Protein AF-A0A424XZA8-F1 (afdb_monomer)

Secondary structure (DSSP, 8-state):
-HHHHHHH-HHHHTT--HHHHHHHHTTT-HHHHHHHHTTGGG-TTS-HHHHHHHHTT-S-HHHHHHHHT-TTS-HHHHHHHTT-SSHHHHHHHHHHHHHHHHHHHHHHHHTT-----

Solvent-accessible surface area (backbone atoms only — not comparable to full-atom values): 6564 Å² total; per-residue (Å²): 108,72,68,55,54,33,62,71,31,79,78,49,27,40,70,44,46,40,74,57,52,58,53,53,58,72,64,70,46,60,72,55,44,33,45,45,41,73,38,38,88,55,26,75,48,42,62,45,64,67,52,47,76,60,39,69,74,44,90,47,66,64,29,32,35,41,49,18,67,38,79,85,50,61,64,71,57,26,60,55,34,38,66,38,93,51,62,72,35,8,55,39,4,44,51,35,49,51,51,54,53,53,54,51,56,55,58,63,64,67,75,72,77,82,83,90,136

Nearest PDB structures (foldseek):
  7q1f-assembly2_U  TM=6.515E-01  e=8.314E-01  synthetic construct
  6gx7-assembly2_F  TM=6.620E-01  e=1.538E+00  synthetic construct
  4jw3-assembly2_D  TM=6.830E-01  e=3.151E+00  synthetic construct
  4xl5-assembly1_C  TM=6.606E-01  e=4.997E+00  synthetic construct
  5cwm-assembly1_A  TM=2.378E-01  e=1.461E+00  synthetic construct

Structure (mmCIF, N/CA/C/O backbone):
data_AF-A0A424XZA8-F1
#
_entry.id   AF-A0A424XZA8-F1
#
loop_
_atom_site.group_PDB
_atom_site.id
_atom_site.type_symbol
_atom_site.label_atom_id
_atom_site.label_alt_id
_atom_site.label_comp_id
_atom_site.label_asym_id
_atom_site.label_entity_id
_atom_site.label_seq_id
_atom_site.pdbx_PDB_ins_code
_atom_site.Cartn_x
_atom_site.Cartn_y
_atom_site.Cartn_z
_atom_site.occupancy
_atom_site.B_iso_or_equiv
_atom_site.auth_seq_id
_atom_site.auth_comp_id
_atom_site.auth_asym_id
_atom_site.auth_atom_id
_atom_site.pdbx_PDB_model_num
ATOM 1 N N . GLU A 1 1 ? -4.195 4.716 -20.829 1.00 66.56 1 GLU A N 1
ATOM 2 C CA . GLU A 1 1 ? -4.059 3.325 -21.319 1.00 66.56 1 GLU A CA 1
ATOM 3 C C . GLU A 1 1 ? -2.621 2.795 -21.270 1.00 66.56 1 GLU A C 1
ATOM 5 O O . GLU A 1 1 ? -2.377 1.861 -20.522 1.00 66.56 1 GLU A O 1
ATOM 10 N N . VAL A 1 2 ? -1.639 3.413 -21.948 1.00 72.69 2 VAL A N 1
ATOM 11 C CA . VAL A 1 2 ? -0.234 2.931 -21.939 1.00 72.69 2 VAL A CA 1
ATOM 12 C C . VAL A 1 2 ? 0.365 2.834 -20.527 1.00 72.69 2 VAL A C 1
ATOM 14 O O . VAL A 1 2 ? 0.873 1.783 -20.159 1.00 72.69 2 VAL A O 1
ATOM 17 N N . LEU A 1 3 ? 0.264 3.888 -19.706 1.00 68.81 3 LEU A N 1
ATOM 18 C CA . LEU A 1 3 ? 0.807 3.881 -18.336 1.00 68.81 3 LEU A CA 1
ATOM 19 C C . LEU A 1 3 ? 0.088 2.888 -17.407 1.00 68.81 3 LEU A C 1
ATOM 21 O O . LEU A 1 3 ? 0.744 2.248 -16.592 1.00 68.81 3 LEU A O 1
ATOM 25 N N . ARG A 1 4 ? -1.226 2.697 -17.587 1.00 75.19 4 ARG A N 1
ATOM 26 C CA . ARG A 1 4 ? -2.013 1.677 -16.877 1.00 75.19 4 ARG A CA 1
ATOM 27 C C . ARG A 1 4 ? -1.485 0.272 -17.192 1.00 75.19 4 ARG A C 1
ATOM 29 O O . ARG A 1 4 ? -1.170 -0.495 -16.294 1.00 75.19 4 ARG A O 1
ATOM 36 N N . ASN A 1 5 ? -1.259 -0.023 -18.471 1.00 81.88 5 ASN A N 1
ATOM 37 C CA . ASN A 1 5 ? -0.692 -1.306 -18.893 1.00 81.88 5 ASN A CA 1
ATOM 38 C C . ASN A 1 5 ? 0.739 -1.521 -18.375 1.00 81.88 5 ASN A C 1
ATOM 40 O O . ASN A 1 5 ? 1.126 -2.655 -18.094 1.00 81.88 5 ASN A O 1
ATOM 44 N N . LEU A 1 6 ? 1.523 -0.448 -18.222 1.00 83.12 6 LEU A N 1
ATOM 45 C CA . LEU A 1 6 ? 2.864 -0.523 -17.641 1.00 83.12 6 LEU A CA 1
ATOM 46 C C . LEU A 1 6 ? 2.802 -0.875 -16.151 1.00 83.12 6 LEU A C 1
ATOM 48 O O . LEU A 1 6 ? 3.509 -1.792 -15.735 1.00 83.12 6 LEU A O 1
ATOM 52 N N . VAL A 1 7 ? 1.927 -0.227 -15.369 1.00 85.69 7 VAL A N 1
ATOM 53 C CA . VAL A 1 7 ? 1.754 -0.567 -13.947 1.00 85.69 7 VAL A CA 1
ATOM 54 C C . VAL A 1 7 ? 1.069 -1.901 -13.727 1.00 85.69 7 VAL A C 1
ATOM 56 O O . VAL A 1 7 ? 1.118 -2.380 -12.612 1.00 85.69 7 VAL A O 1
ATOM 59 N N . SER A 1 8 ? 0.473 -2.549 -14.728 1.00 85.75 8 SER A N 1
ATOM 60 C CA . SER A 1 8 ? -0.043 -3.925 -14.616 1.00 85.75 8 SER A CA 1
ATOM 61 C C . SER A 1 8 ? 0.970 -4.987 -15.072 1.00 85.75 8 SER A C 1
ATOM 63 O O . SER A 1 8 ? 0.842 -6.164 -14.746 1.00 85.75 8 SER A O 1
ATOM 65 N N . ASN A 1 9 ? 2.011 -4.596 -15.812 1.00 90.69 9 ASN A N 1
ATOM 66 C CA . ASN A 1 9 ? 2.974 -5.529 -16.389 1.00 90.69 9 ASN A CA 1
ATOM 67 C C . ASN A 1 9 ? 4.203 -5.714 -15.486 1.00 90.69 9 ASN A C 1
ATOM 69 O O . ASN A 1 9 ? 5.056 -4.836 -15.392 1.00 90.69 9 ASN A O 1
ATOM 73 N N . ARG A 1 10 ? 4.358 -6.910 -14.905 1.00 85.38 10 ARG A N 1
ATOM 74 C CA . ARG A 1 10 ? 5.453 -7.260 -13.977 1.00 85.38 10 ARG A CA 1
ATOM 75 C C . ARG A 1 10 ? 6.863 -6.907 -14.472 1.00 85.38 10 ARG A C 1
ATOM 77 O O . ARG A 1 10 ? 7.697 -6.502 -13.669 1.00 85.38 10 ARG A O 1
ATOM 84 N N . LYS A 1 11 ? 7.154 -7.070 -15.770 1.00 88.06 11 LYS A N 1
ATOM 85 C CA . LYS A 1 11 ? 8.470 -6.718 -16.336 1.00 88.06 11 LYS A CA 1
ATOM 86 C C . LYS A 1 11 ? 8.617 -5.210 -16.496 1.00 88.06 11 LYS A C 1
ATOM 88 O O . LYS A 1 11 ? 9.678 -4.670 -16.209 1.00 88.06 11 LYS A O 1
ATOM 93 N N . ALA A 1 12 ? 7.559 -4.545 -16.949 1.00 87.38 12 ALA A N 1
ATOM 94 C CA . ALA A 1 12 ? 7.581 -3.112 -17.193 1.00 87.38 12 ALA A CA 1
ATOM 95 C C . ALA A 1 12 ? 7.618 -2.289 -15.899 1.00 87.38 12 ALA A C 1
ATOM 97 O O . ALA A 1 12 ? 8.336 -1.297 -15.866 1.00 87.38 12 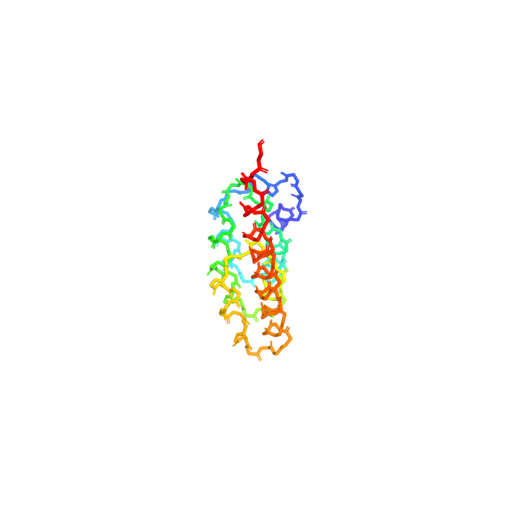ALA A O 1
ATOM 98 N N . ARG A 1 13 ? 6.921 -2.720 -14.833 1.00 88.25 13 ARG A N 1
ATOM 99 C CA . ARG A 1 13 ? 6.877 -2.049 -13.515 1.00 88.25 13 ARG A CA 1
ATOM 100 C C . ARG A 1 13 ? 8.258 -1.69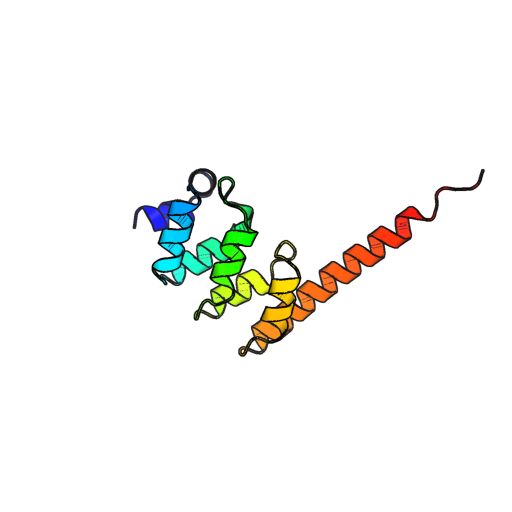4 -12.974 1.00 88.25 13 ARG A C 1
ATOM 102 O O . ARG A 1 13 ? 8.468 -0.572 -12.531 1.00 88.25 13 ARG A O 1
ATOM 109 N N . LYS A 1 14 ? 9.216 -2.615 -13.100 1.00 89.56 14 LYS A N 1
ATOM 110 C CA . LYS A 1 14 ? 10.602 -2.426 -12.642 1.00 89.56 14 LYS A CA 1
ATOM 111 C C . LYS A 1 14 ? 11.354 -1.307 -13.368 1.00 89.56 14 LYS A C 1
ATOM 113 O O . LYS A 1 14 ? 12.405 -0.891 -12.905 1.00 89.56 14 LYS A O 1
ATOM 118 N N . MET A 1 15 ? 10.846 -0.864 -14.517 1.00 91.12 15 MET A N 1
ATOM 119 C CA . MET A 1 15 ? 11.449 0.171 -15.359 1.00 91.12 15 MET A CA 1
ATOM 120 C C . MET A 1 15 ? 10.643 1.474 -15.354 1.00 91.12 15 MET A C 1
ATOM 122 O O . MET A 1 15 ? 10.968 2.379 -16.120 1.00 91.12 15 MET A O 1
ATOM 126 N N . ILE A 1 16 ? 9.570 1.574 -14.559 1.00 91.25 16 ILE A N 1
ATOM 127 C CA . ILE A 1 16 ? 8.784 2.805 -14.468 1.00 91.25 16 ILE A CA 1
ATOM 128 C C . ILE A 1 16 ? 9.535 3.775 -13.552 1.00 91.25 16 ILE A C 1
ATOM 130 O O . ILE A 1 16 ? 9.679 3.477 -12.369 1.00 91.25 16 ILE A O 1
ATOM 134 N N . PRO A 1 17 ? 9.984 4.942 -14.048 1.00 92.81 17 PRO A N 1
ATOM 135 C CA . PRO A 1 17 ? 10.674 5.909 -13.205 1.00 92.81 17 PRO A CA 1
ATOM 136 C C . PRO A 1 17 ? 9.734 6.495 -12.150 1.00 92.81 17 PRO A C 1
ATOM 138 O O . PRO A 1 17 ? 8.562 6.742 -12.453 1.00 92.81 17 PRO A O 1
ATOM 141 N N . GLU A 1 18 ? 10.268 6.840 -10.979 1.00 93.81 18 GLU A N 1
ATOM 142 C CA . GLU A 1 18 ? 9.548 7.523 -9.894 1.00 93.81 18 GLU A CA 1
ATOM 143 C C . GLU A 1 18 ? 8.655 8.670 -10.392 1.00 93.81 18 GLU A C 1
ATOM 145 O O . GLU A 1 18 ? 7.453 8.685 -10.142 1.00 93.81 18 GLU A O 1
ATOM 150 N N . ASN A 1 19 ? 9.193 9.588 -11.202 1.00 92.94 19 ASN A N 1
ATOM 151 C CA . ASN A 1 19 ? 8.423 10.717 -11.741 1.00 92.94 19 ASN A CA 1
ATOM 152 C C . ASN A 1 19 ? 7.176 10.289 -12.537 1.00 92.94 19 ASN A C 1
ATOM 154 O O . ASN A 1 19 ? 6.189 11.024 -12.587 1.00 92.94 19 ASN A O 1
ATOM 158 N N . SER A 1 20 ? 7.204 9.118 -13.177 1.00 92.81 20 SER A N 1
ATOM 159 C CA . SER A 1 20 ? 6.040 8.576 -13.883 1.00 92.81 20 SER A CA 1
ATOM 160 C C . SER A 1 20 ? 5.014 8.002 -12.906 1.00 92.81 20 SER A C 1
ATOM 162 O O . SER A 1 20 ? 3.824 8.246 -13.093 1.00 92.81 20 SER A O 1
ATOM 164 N N . LEU A 1 21 ? 5.456 7.320 -11.844 1.00 92.81 21 LEU A N 1
ATOM 165 C CA . LEU A 1 21 ? 4.584 6.830 -10.769 1.00 92.81 21 LEU A CA 1
ATOM 166 C C . LEU A 1 21 ? 3.922 7.988 -10.019 1.00 92.81 21 LEU A C 1
ATOM 168 O O . LEU A 1 21 ? 2.705 8.009 -9.875 1.00 92.81 21 LEU A O 1
ATOM 172 N N . LEU A 1 22 ? 4.678 9.025 -9.658 1.00 92.75 22 LEU A N 1
ATOM 173 C CA . LEU A 1 22 ? 4.132 10.217 -9.007 1.00 92.75 22 LEU A CA 1
ATOM 174 C C . LEU A 1 22 ? 3.119 10.957 -9.891 1.00 92.75 22 LEU A C 1
ATOM 176 O O . LEU A 1 22 ? 2.142 11.514 -9.393 1.00 92.75 22 LEU A O 1
ATOM 180 N N . ARG A 1 23 ? 3.326 10.972 -11.214 1.00 91.75 23 ARG A N 1
ATOM 181 C CA . ARG A 1 23 ? 2.335 11.515 -12.157 1.00 91.75 23 ARG A CA 1
ATOM 182 C C . ARG A 1 23 ? 1.074 10.664 -12.211 1.00 91.75 23 ARG A C 1
ATOM 184 O O . ARG A 1 23 ? 0.002 11.244 -12.308 1.00 91.75 23 ARG A O 1
ATOM 191 N N . LEU A 1 24 ? 1.201 9.339 -12.150 1.00 89.44 24 LEU A N 1
ATOM 192 C CA . LEU A 1 24 ? 0.060 8.425 -12.094 1.00 89.44 24 LEU A CA 1
ATOM 193 C C . LEU A 1 24 ? -0.737 8.612 -10.807 1.00 89.44 24 LEU A C 1
ATOM 195 O O . LEU A 1 24 ? -1.956 8.723 -10.870 1.00 89.44 24 LEU A O 1
ATOM 199 N N . ILE A 1 25 ? -0.059 8.752 -9.670 1.00 90.69 25 ILE A N 1
ATOM 200 C CA . ILE A 1 25 ? -0.716 8.977 -8.382 1.00 90.69 25 ILE A CA 1
ATOM 201 C C . ILE A 1 25 ? -1.588 10.239 -8.409 1.00 90.69 25 ILE A C 1
ATOM 203 O O . ILE A 1 25 ? -2.730 10.223 -7.963 1.00 90.69 25 ILE A O 1
ATOM 207 N N . LYS A 1 26 ? -1.097 11.311 -9.039 1.00 90.50 26 LYS A N 1
ATOM 208 C CA . LYS A 1 26 ? -1.836 12.575 -9.206 1.00 90.50 26 LYS A CA 1
ATOM 209 C C . LYS A 1 26 ? -3.058 12.491 -10.123 1.00 90.50 26 LYS A C 1
ATOM 211 O O . LYS A 1 26 ? -3.800 13.463 -10.195 1.00 90.50 26 LYS A O 1
ATOM 216 N N . THR A 1 27 ? -3.237 11.407 -10.881 1.00 88.50 27 THR A N 1
ATOM 217 C CA . THR A 1 27 ? -4.422 11.262 -11.745 1.00 88.50 27 THR A CA 1
ATOM 218 C C . THR A 1 27 ? -5.671 10.858 -10.978 1.00 88.50 27 THR A C 1
ATOM 220 O O . THR A 1 27 ? -6.752 10.957 -11.549 1.00 88.50 27 THR A O 1
ATOM 223 N N . GLU A 1 28 ? -5.519 10.384 -9.734 1.00 86.19 28 GLU A N 1
ATOM 224 C CA . GLU A 1 28 ? -6.614 9.868 -8.897 1.00 86.19 28 GLU A CA 1
ATOM 225 C C . GLU A 1 28 ? -7.423 8.743 -9.571 1.00 86.19 28 GLU A C 1
ATOM 227 O O . GLU A 1 28 ? -8.539 8.420 -9.177 1.00 86.19 28 GLU A O 1
ATOM 232 N N . ASP A 1 29 ? -6.834 8.087 -10.575 1.00 92.62 29 ASP A N 1
ATOM 233 C CA . ASP A 1 29 ? -7.381 6.886 -11.190 1.00 92.62 29 ASP A CA 1
ATOM 234 C C . ASP A 1 29 ? -7.243 5.721 -10.210 1.00 92.62 29 ASP A C 1
ATOM 236 O O . ASP A 1 29 ? -6.188 5.093 -10.092 1.00 92.62 29 ASP A O 1
ATOM 240 N N . TYR A 1 30 ? -8.321 5.452 -9.483 1.00 93.75 30 TYR A N 1
A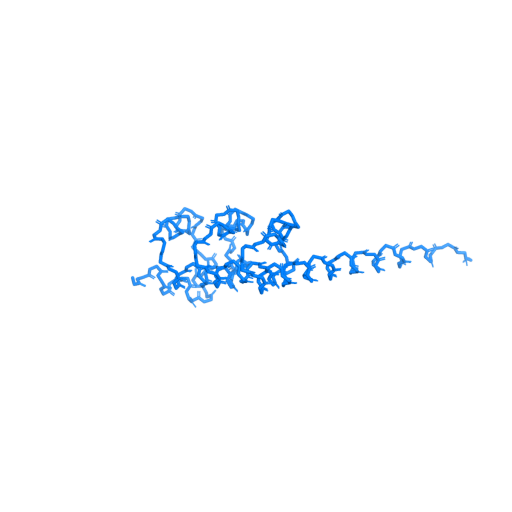TOM 241 C CA . TYR A 1 30 ? -8.356 4.475 -8.407 1.00 93.75 30 TYR A CA 1
ATOM 242 C C . TYR A 1 30 ? -7.943 3.057 -8.819 1.00 93.75 30 TYR A C 1
ATOM 244 O O . TYR A 1 30 ? -7.351 2.366 -7.996 1.00 93.75 30 TYR A O 1
ATOM 252 N N . GLU A 1 31 ? -8.168 2.638 -10.069 1.00 91.75 31 GLU A N 1
ATOM 253 C CA . GLU A 1 31 ? -7.699 1.329 -10.557 1.00 91.75 31 GLU A CA 1
ATOM 254 C C . GLU A 1 31 ? -6.166 1.296 -10.667 1.00 91.75 31 GLU A C 1
ATOM 256 O O . GLU A 1 31 ? -5.521 0.290 -10.359 1.00 91.75 31 GLU A O 1
ATOM 261 N N . ILE A 1 32 ? -5.565 2.411 -11.094 1.00 92.50 32 ILE A N 1
ATOM 262 C CA . ILE A 1 32 ? -4.109 2.568 -11.143 1.00 92.50 32 ILE A CA 1
ATOM 263 C C . ILE A 1 32 ? -3.542 2.647 -9.728 1.00 92.50 32 ILE A C 1
ATOM 265 O O . ILE A 1 32 ? -2.543 1.987 -9.459 1.00 92.50 32 ILE A O 1
ATOM 269 N N . LEU A 1 33 ? -4.159 3.425 -8.835 1.00 95.44 33 LEU A N 1
ATOM 270 C CA . LEU A 1 33 ? -3.686 3.565 -7.456 1.00 95.44 33 LEU A CA 1
ATOM 271 C C . LEU A 1 33 ? -3.712 2.230 -6.710 1.00 95.44 33 LEU A C 1
ATOM 273 O O . LEU A 1 33 ? -2.734 1.902 -6.049 1.00 95.44 33 LEU A O 1
ATOM 277 N N . GLU A 1 34 ? -4.789 1.457 -6.864 1.00 94.94 34 GLU A N 1
ATOM 278 C CA . GLU A 1 34 ? -4.923 0.115 -6.283 1.00 94.94 34 GLU A CA 1
ATOM 279 C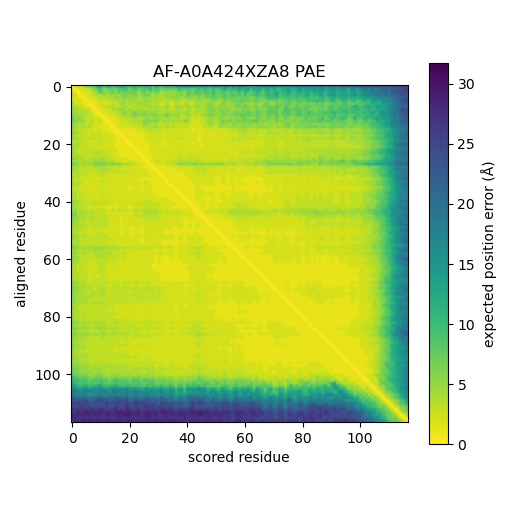 C . GLU A 1 34 ? -3.817 -0.796 -6.823 1.00 94.94 34 GLU A C 1
ATOM 281 O O . GLU A 1 34 ? -3.055 -1.377 -6.059 1.00 94.94 34 GLU A O 1
ATOM 286 N N . THR A 1 35 ? -3.601 -0.784 -8.143 1.00 94.06 35 THR A N 1
ATOM 287 C CA . THR A 1 35 ? -2.513 -1.552 -8.767 1.00 94.06 35 THR A CA 1
ATOM 288 C C . THR A 1 35 ? -1.126 -1.155 -8.245 1.00 94.06 35 THR A C 1
ATOM 290 O O . THR A 1 35 ? -0.249 -2.015 -8.132 1.00 94.06 35 THR A O 1
ATOM 293 N N . VAL A 1 36 ? -0.887 0.136 -7.988 1.00 95.19 36 VAL A N 1
ATOM 294 C CA . VAL A 1 36 ? 0.387 0.617 -7.435 1.00 95.19 36 VAL A CA 1
ATOM 295 C C . VAL A 1 36 ? 0.534 0.177 -5.980 1.00 95.19 36 VAL A C 1
ATOM 297 O O . VAL A 1 36 ? 1.592 -0.341 -5.642 1.00 95.19 36 VAL A O 1
ATOM 300 N N . ALA A 1 37 ? -0.506 0.318 -5.154 1.00 96.56 37 ALA A N 1
ATOM 301 C CA . ALA A 1 37 ? -0.481 -0.090 -3.749 1.00 96.56 37 ALA A CA 1
ATOM 302 C C . ALA A 1 37 ? -0.250 -1.602 -3.598 1.00 96.56 37 ALA A C 1
ATOM 304 O O . ALA A 1 37 ? 0.683 -2.004 -2.916 1.00 96.56 37 ALA A O 1
ATOM 305 N N . ASP A 1 38 ? -0.972 -2.434 -4.353 1.00 94.94 38 ASP A N 1
ATOM 306 C CA . ASP A 1 38 ? -0.818 -3.900 -4.347 1.00 94.94 38 ASP A CA 1
ATOM 307 C C . ASP A 1 38 ? 0.579 -4.380 -4.778 1.00 94.94 38 ASP A C 1
ATOM 309 O O . ASP A 1 38 ? 0.916 -5.559 -4.681 1.00 94.94 38 ASP A O 1
ATOM 313 N N . ASN A 1 39 ? 1.374 -3.501 -5.389 1.00 94.50 39 ASN A N 1
ATOM 314 C CA . ASN A 1 39 ? 2.669 -3.843 -5.963 1.00 94.50 39 ASN A CA 1
ATOM 315 C C . ASN A 1 39 ? 3.755 -2.858 -5.543 1.00 94.50 39 ASN A C 1
ATOM 317 O O . ASN A 1 39 ? 4.729 -2.693 -6.283 1.00 94.50 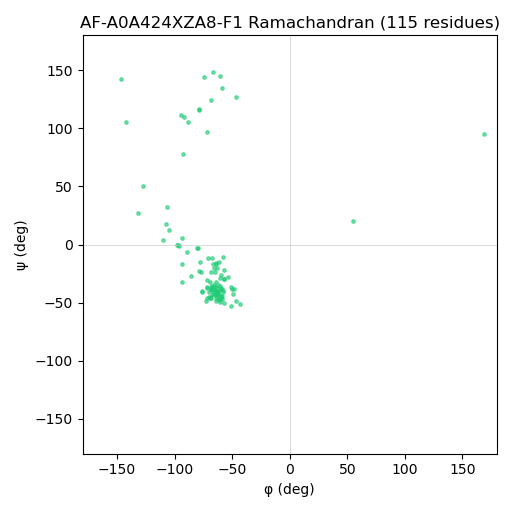39 ASN A O 1
ATOM 321 N N . LEU A 1 40 ? 3.591 -2.230 -4.379 1.00 95.19 40 LEU A N 1
ATOM 322 C CA . LEU A 1 40 ? 4.440 -1.163 -3.859 1.00 95.19 40 LEU A CA 1
ATOM 323 C C . LEU A 1 40 ? 5.938 -1.501 -3.982 1.00 95.19 40 LEU A C 1
ATOM 325 O O . LEU A 1 40 ? 6.707 -0.766 -4.599 1.00 95.19 40 LEU A O 1
ATOM 329 N N . HIS A 1 41 ? 6.315 -2.704 -3.546 1.00 94.81 41 HIS A N 1
ATOM 330 C CA . HIS A 1 41 ? 7.701 -3.200 -3.532 1.00 94.81 41 HIS A CA 1
ATOM 331 C C . HIS A 1 41 ? 8.218 -3.714 -4.882 1.00 94.81 41 HIS A C 1
ATOM 333 O O . HIS A 1 41 ? 9.372 -4.117 -5.026 1.00 94.81 41 HIS A O 1
ATOM 339 N N . SER A 1 42 ? 7.375 -3.730 -5.917 1.00 93.69 42 SER A N 1
ATOM 340 C CA . SER A 1 42 ? 7.754 -4.208 -7.255 1.00 93.69 42 SER A CA 1
ATOM 341 C C . SER A 1 42 ? 8.325 -3.112 -8.164 1.00 93.69 42 SER A C 1
ATOM 343 O O . SER A 1 42 ? 8.779 -3.418 -9.275 1.00 93.69 42 SER A O 1
ATOM 345 N N . PHE A 1 43 ? 8.308 -1.849 -7.734 1.00 93.62 43 PHE A N 1
ATOM 346 C CA . PHE A 1 43 ? 8.784 -0.703 -8.510 1.00 93.62 43 PHE A CA 1
ATOM 347 C C . PHE A 1 43 ? 10.256 -0.389 -8.219 1.00 93.62 43 PHE A C 1
ATOM 349 O O . PHE A 1 43 ? 10.574 0.580 -7.553 1.00 93.62 43 PHE A O 1
ATOM 356 N N . SER A 1 44 ? 11.185 -1.162 -8.788 1.00 92.50 44 SER A N 1
ATOM 357 C CA . SER A 1 44 ? 12.633 -1.053 -8.503 1.00 92.50 44 SER A CA 1
ATOM 358 C C . SER A 1 44 ? 13.298 0.314 -8.771 1.00 92.50 44 SER A C 1
ATOM 360 O O . SER A 1 44 ? 14.461 0.491 -8.426 1.00 92.50 44 SER A O 1
ATOM 362 N N . MET A 1 45 ? 12.613 1.251 -9.431 1.00 92.56 45 MET A N 1
ATOM 363 C CA . MET A 1 45 ? 13.102 2.608 -9.722 1.00 92.56 45 MET A CA 1
ATOM 364 C C . MET A 1 45 ? 12.465 3.686 -8.831 1.00 92.56 45 MET A C 1
ATOM 366 O O . MET A 1 45 ? 12.561 4.872 -9.151 1.00 92.56 45 MET A O 1
ATOM 370 N N . CYS A 1 46 ? 11.768 3.288 -7.769 1.00 93.62 46 CYS A N 1
ATOM 371 C CA . CYS A 1 46 ? 11.138 4.185 -6.816 1.00 93.62 46 CYS A CA 1
ATOM 372 C C . CYS A 1 46 ? 11.170 3.553 -5.428 1.00 93.62 46 CYS A C 1
ATOM 374 O O . CYS A 1 46 ? 11.010 2.343 -5.292 1.00 93.62 46 CYS A O 1
ATOM 376 N N . ASP A 1 47 ? 11.385 4.384 -4.421 1.00 95.06 47 ASP A N 1
ATOM 377 C CA . ASP A 1 47 ? 11.282 3.972 -3.032 1.00 95.06 47 ASP A CA 1
ATOM 378 C C . ASP A 1 47 ? 9.803 3.672 -2.683 1.00 95.06 47 ASP A C 1
ATOM 380 O O . ASP A 1 47 ? 8.949 4.547 -2.901 1.00 95.06 47 ASP A O 1
ATOM 384 N N . PRO A 1 48 ? 9.474 2.463 -2.186 1.00 95.44 48 PRO A N 1
ATOM 385 C CA . PRO A 1 48 ? 8.141 2.119 -1.693 1.00 95.44 48 PRO A CA 1
ATOM 386 C C . PRO A 1 48 ? 7.566 3.154 -0.720 1.00 95.44 48 PRO A C 1
ATOM 388 O O . PRO A 1 48 ? 6.386 3.498 -0.839 1.00 95.44 48 PRO A O 1
ATOM 391 N N . ASP A 1 49 ? 8.392 3.732 0.154 1.00 95.38 49 ASP A N 1
ATOM 392 C CA . ASP A 1 49 ? 7.942 4.678 1.180 1.00 95.38 49 ASP A CA 1
ATOM 393 C C . ASP A 1 49 ? 7.456 5.991 0.561 1.00 95.38 49 ASP A C 1
ATOM 395 O O . ASP A 1 49 ? 6.440 6.558 0.973 1.00 95.38 49 ASP A O 1
ATOM 399 N N . ILE A 1 50 ? 8.110 6.446 -0.516 1.00 95.56 50 ILE A N 1
ATOM 400 C CA . ILE A 1 50 ? 7.677 7.630 -1.274 1.00 95.56 50 ILE A CA 1
ATOM 401 C C . ILE A 1 50 ? 6.276 7.413 -1.856 1.00 95.56 50 ILE A C 1
ATOM 403 O O . ILE A 1 50 ? 5.465 8.345 -1.879 1.00 95.56 50 ILE A O 1
ATOM 407 N N . LEU A 1 51 ? 5.988 6.208 -2.355 1.00 96.19 51 LEU A N 1
ATOM 408 C CA . LEU A 1 51 ? 4.680 5.869 -2.911 1.00 96.19 51 LEU A CA 1
ATOM 409 C C . LEU A 1 51 ? 3.634 5.736 -1.798 1.00 96.19 51 LEU A C 1
ATOM 411 O O . LEU A 1 51 ? 2.552 6.319 -1.918 1.00 96.19 51 LEU A O 1
ATOM 415 N N . ALA A 1 52 ? 3.962 5.040 -0.708 1.00 97.38 52 ALA A N 1
ATOM 416 C CA . ALA A 1 52 ? 3.073 4.847 0.432 1.00 97.38 52 ALA A CA 1
ATOM 417 C C . ALA A 1 52 ? 2.661 6.190 1.058 1.00 97.38 52 ALA A C 1
ATOM 419 O O . ALA A 1 52 ? 1.464 6.428 1.233 1.00 97.38 52 ALA A O 1
ATOM 420 N N . GLU A 1 53 ? 3.603 7.126 1.241 1.00 96.44 53 GLU A N 1
ATOM 421 C CA . GLU A 1 53 ? 3.372 8.501 1.726 1.00 96.44 53 GLU A CA 1
ATOM 422 C C . GLU A 1 53 ? 2.376 9.305 0.869 1.00 96.44 53 GLU A C 1
ATOM 424 O O . GLU A 1 53 ? 1.781 10.287 1.325 1.00 96.44 53 GLU A O 1
ATOM 429 N N . LYS A 1 54 ? 2.170 8.924 -0.396 1.00 95.25 54 LYS A N 1
ATOM 430 C CA . LYS A 1 54 ? 1.126 9.525 -1.241 1.00 95.25 54 LYS A CA 1
ATOM 431 C C . LYS A 1 54 ? -0.181 8.747 -1.214 1.00 95.25 54 LYS A C 1
ATOM 433 O O . LYS A 1 54 ? -1.239 9.357 -1.353 1.00 95.25 54 LYS A O 1
ATOM 438 N N . LEU A 1 55 ? -0.116 7.429 -1.068 1.00 96.75 55 LEU A N 1
ATOM 439 C CA . LEU A 1 55 ? -1.259 6.537 -1.225 1.00 96.75 55 LEU A CA 1
ATOM 440 C C . LEU A 1 55 ? -2.090 6.378 0.055 1.00 96.75 55 LEU A C 1
ATOM 442 O O . LEU A 1 55 ? -3.301 6.198 -0.063 1.00 96.75 55 LEU A O 1
ATOM 446 N N . TYR A 1 56 ? -1.519 6.534 1.257 1.00 96.88 56 TYR A N 1
ATOM 447 C CA . TYR A 1 56 ? -2.287 6.373 2.509 1.00 96.88 56 TYR A CA 1
ATOM 448 C C . TYR A 1 56 ? -3.416 7.398 2.678 1.00 96.88 56 TYR A C 1
ATOM 450 O O . TYR A 1 56 ? -4.363 7.169 3.422 1.00 96.88 56 TYR A O 1
ATOM 458 N N . ARG A 1 57 ? -3.344 8.527 1.960 1.00 94.50 57 ARG A N 1
ATOM 459 C CA . ARG A 1 57 ? -4.387 9.565 1.932 1.00 94.50 57 ARG A CA 1
ATOM 460 C C . ARG A 1 57 ? -5.385 9.396 0.789 1.00 94.50 57 ARG A C 1
ATOM 462 O O . ARG A 1 57 ? -6.193 10.292 0.564 1.00 94.50 57 ARG A O 1
ATOM 469 N N . SER A 1 58 ? -5.301 8.308 0.022 1.00 96.50 58 SER A N 1
ATOM 470 C CA . SER A 1 58 ? -6.208 8.074 -1.099 1.00 96.50 58 SER A CA 1
ATOM 471 C C . SER A 1 58 ? -7.649 8.032 -0.611 1.00 96.50 58 SER A C 1
ATOM 473 O O . SER A 1 58 ? -7.953 7.353 0.364 1.00 96.50 58 SER A O 1
ATOM 475 N N . GLU A 1 59 ? -8.555 8.703 -1.317 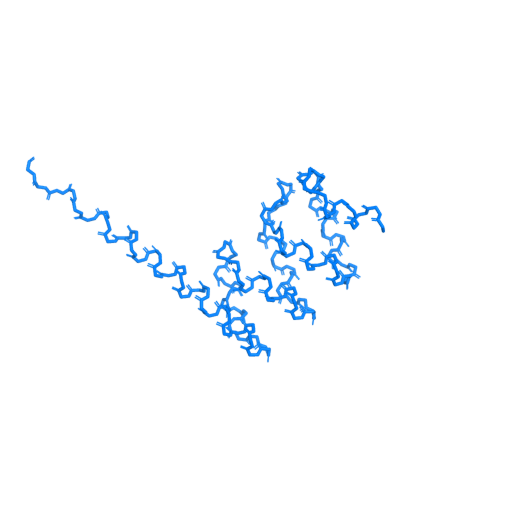1.00 96.06 59 GLU A N 1
ATOM 476 C CA . GLU A 1 59 ? -9.990 8.632 -1.026 1.00 96.06 59 GLU A CA 1
ATOM 477 C C . GLU A 1 59 ? -10.571 7.235 -1.281 1.00 96.06 59 GLU A C 1
ATOM 479 O O . GLU A 1 59 ? -11.615 6.904 -0.726 1.00 96.06 59 GLU A O 1
ATOM 484 N N . ASN A 1 60 ? -9.898 6.395 -2.080 1.00 97.12 60 ASN A N 1
ATOM 485 C CA . ASN A 1 60 ? -10.330 5.022 -2.313 1.00 97.12 60 ASN A CA 1
ATOM 486 C C . ASN A 1 60 ? -9.936 4.119 -1.128 1.00 97.12 60 ASN A C 1
ATOM 488 O O . ASN A 1 60 ? -8.745 3.848 -0.940 1.00 97.12 60 ASN A O 1
ATOM 492 N N . PRO A 1 61 ? -10.912 3.548 -0.394 1.00 97.94 61 PRO A N 1
ATOM 493 C CA . PRO A 1 61 ? -10.640 2.649 0.724 1.00 97.94 61 PRO A CA 1
ATOM 494 C C . PRO A 1 61 ? -9.851 1.396 0.328 1.00 97.94 61 PRO A C 1
ATOM 496 O O . PRO A 1 61 ? -9.159 0.832 1.166 1.00 97.94 61 PRO A O 1
ATOM 499 N N . ARG A 1 62 ? -9.926 0.942 -0.933 1.00 97.75 62 ARG A N 1
ATOM 500 C CA . ARG A 1 62 ? -9.143 -0.220 -1.390 1.00 97.75 62 ARG A CA 1
ATOM 501 C C . ARG A 1 62 ? -7.651 0.064 -1.404 1.00 97.75 62 ARG A C 1
ATOM 503 O O . ARG A 1 62 ? -6.897 -0.747 -0.901 1.00 97.75 62 ARG A O 1
ATOM 510 N N . VAL A 1 63 ? -7.249 1.242 -1.883 1.00 98.00 63 VAL A N 1
ATOM 511 C CA . VAL A 1 63 ? -5.841 1.672 -1.890 1.00 98.00 63 VAL A CA 1
ATOM 512 C C . VAL A 1 63 ? -5.285 1.695 -0.470 1.00 98.00 63 VAL A C 1
ATOM 514 O O . VAL A 1 63 ? -4.207 1.170 -0.216 1.00 98.00 63 VAL A O 1
ATOM 517 N N . ARG A 1 64 ? -6.043 2.277 0.467 1.00 98.44 64 ARG A N 1
ATOM 518 C CA . ARG A 1 64 ? -5.658 2.332 1.882 1.00 98.44 64 ARG A CA 1
ATOM 519 C C . ARG A 1 64 ? -5.635 0.942 2.523 1.00 98.44 64 ARG A C 1
ATOM 521 O O . ARG A 1 64 ? -4.740 0.658 3.308 1.00 98.44 64 ARG A O 1
ATOM 528 N N . TYR A 1 65 ? -6.570 0.064 2.157 1.00 98.50 65 TYR A N 1
ATOM 529 C CA . TYR A 1 65 ? -6.585 -1.324 2.622 1.00 98.50 65 TYR A CA 1
ATOM 530 C C . TYR A 1 65 ? -5.356 -2.112 2.150 1.00 98.50 65 TYR A C 1
ATOM 532 O O . TYR A 1 65 ? -4.778 -2.820 2.966 1.00 98.50 65 TYR A O 1
ATOM 540 N N . SER A 1 66 ? -4.930 -1.948 0.891 1.00 98.12 66 SER A N 1
ATOM 541 C CA . SER A 1 66 ? -3.720 -2.597 0.363 1.00 98.12 66 SER A CA 1
ATOM 542 C C . SER A 1 66 ? -2.467 -2.204 1.152 1.00 98.12 66 SER A C 1
ATOM 544 O O . SER A 1 66 ? -1.616 -3.044 1.405 1.00 98.12 66 SER A O 1
ATOM 546 N N . LEU A 1 67 ? -2.363 -0.943 1.590 1.00 98.25 67 LEU A N 1
ATOM 547 C CA . LEU A 1 67 ? -1.266 -0.513 2.467 1.00 98.25 67 LEU A CA 1
ATOM 548 C C . LEU A 1 67 ? -1.409 -1.066 3.889 1.00 98.25 67 LEU A C 1
ATOM 550 O O . LEU A 1 67 ? -0.421 -1.424 4.510 1.00 98.25 67 LEU A O 1
ATOM 554 N N . ALA A 1 68 ? -2.636 -1.138 4.410 1.00 98.62 68 ALA A N 1
ATOM 555 C CA . ALA A 1 68 ? -2.904 -1.632 5.757 1.00 98.62 68 ALA A CA 1
ATOM 556 C C . ALA A 1 68 ? -2.565 -3.120 5.941 1.00 98.62 68 ALA A C 1
ATOM 558 O O . ALA A 1 68 ? -2.380 -3.558 7.072 1.00 98.62 68 ALA A O 1
ATOM 559 N N . GLU A 1 69 ? -2.541 -3.914 4.869 1.00 98.06 69 GLU A N 1
ATOM 560 C CA . GLU A 1 69 ? -2.181 -5.338 4.914 1.00 98.06 69 GLU A CA 1
ATOM 561 C C . GLU A 1 69 ? -0.722 -5.637 4.550 1.00 98.06 69 GLU A C 1
ATOM 563 O O . GLU A 1 69 ? -0.326 -6.801 4.572 1.00 98.06 69 GLU A O 1
ATOM 568 N N . ASP A 1 70 ? 0.064 -4.614 4.221 1.00 97.62 70 ASP A N 1
ATOM 569 C CA . ASP A 1 70 ? 1.455 -4.757 3.810 1.00 97.62 70 ASP A CA 1
ATOM 570 C C . ASP A 1 70 ? 2.394 -4.649 5.021 1.00 97.62 70 ASP A C 1
ATOM 572 O O . ASP A 1 70 ? 2.570 -3.572 5.587 1.00 97.62 70 ASP A O 1
ATOM 576 N N . GLN A 1 71 ? 3.010 -5.771 5.409 1.00 96.75 71 GLN A N 1
ATOM 577 C CA . GLN A 1 71 ? 3.966 -5.832 6.525 1.00 96.75 71 GLN A CA 1
ATOM 578 C C . GLN A 1 71 ? 5.274 -5.067 6.255 1.00 96.75 71 GLN A C 1
ATOM 580 O O . GLN A 1 71 ? 6.027 -4.796 7.182 1.00 96.75 71 GLN A O 1
ATOM 585 N N . LEU A 1 72 ? 5.566 -4.731 4.995 1.00 96.31 72 LEU A N 1
ATOM 586 C CA . LEU A 1 72 ? 6.790 -4.030 4.606 1.00 96.31 72 LEU A CA 1
ATOM 587 C C . LEU A 1 72 ? 6.587 -2.513 4.471 1.00 96.31 72 LEU A C 1
AT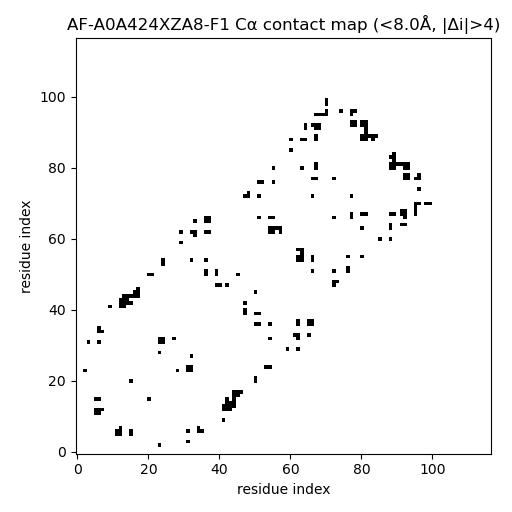OM 589 O O . LEU A 1 72 ? 7.524 -1.803 4.110 1.00 96.31 72 LEU A O 1
ATOM 593 N N . VAL A 1 73 ? 5.370 -2.010 4.693 1.00 97.06 73 VAL A N 1
ATOM 594 C CA . VAL A 1 73 ? 5.105 -0.568 4.763 1.00 97.06 73 VAL A CA 1
ATOM 595 C C . VAL A 1 73 ? 5.617 -0.013 6.091 1.00 97.06 73 VAL A C 1
ATOM 597 O O . VAL A 1 73 ? 5.495 -0.658 7.129 1.00 97.06 73 VAL A O 1
ATOM 600 N N . ASP A 1 74 ? 6.142 1.216 6.062 1.00 96.19 74 ASP A N 1
ATOM 601 C CA . ASP A 1 74 ? 6.568 1.947 7.259 1.00 96.19 74 ASP A CA 1
ATOM 602 C C . ASP A 1 74 ? 5.505 1.884 8.377 1.00 96.19 74 ASP A C 1
ATOM 604 O O . ASP A 1 74 ? 4.334 2.244 8.177 1.00 96.19 74 ASP A O 1
ATOM 608 N N . LYS A 1 75 ? 5.928 1.467 9.579 1.00 97.19 75 LYS A N 1
ATOM 609 C CA . LYS A 1 75 ? 5.071 1.341 10.769 1.00 97.19 75 LYS A CA 1
ATOM 610 C C . LYS A 1 75 ? 4.270 2.606 11.054 1.00 97.19 75 LYS A C 1
ATOM 612 O O . LYS A 1 75 ? 3.100 2.516 11.406 1.00 97.19 75 LYS A O 1
ATOM 617 N N . ARG A 1 76 ? 4.832 3.793 10.819 1.00 97.69 76 ARG A N 1
ATOM 618 C CA . ARG A 1 76 ? 4.135 5.075 10.988 1.00 97.69 76 ARG A CA 1
ATOM 619 C C . ARG A 1 76 ? 2.904 5.188 10.088 1.00 97.69 76 ARG A C 1
ATOM 621 O O . ARG A 1 76 ? 1.904 5.796 10.473 1.00 97.69 76 ARG A O 1
ATOM 628 N N . ILE A 1 77 ? 2.953 4.641 8.874 1.00 98.25 77 ILE A N 1
ATOM 629 C CA . ILE A 1 77 ? 1.790 4.613 7.978 1.00 98.25 77 ILE A CA 1
ATOM 630 C C . ILE A 1 77 ? 0.743 3.636 8.519 1.00 98.25 77 ILE A C 1
ATOM 632 O O . ILE A 1 77 ? -0.440 3.980 8.528 1.00 98.25 77 ILE A O 1
ATOM 636 N N . LEU A 1 78 ? 1.155 2.472 9.030 1.00 98.44 78 LEU A N 1
ATOM 637 C CA . LEU A 1 78 ? 0.250 1.525 9.693 1.00 98.44 78 LEU A CA 1
ATOM 638 C C . LEU A 1 78 ? -0.391 2.131 10.954 1.00 98.44 78 LEU A C 1
ATOM 640 O O . LEU A 1 78 ? -1.600 2.007 11.135 1.00 98.44 78 LEU A O 1
ATOM 644 N N . GLU A 1 79 ? 0.354 2.883 11.768 1.00 98.31 79 GLU A N 1
ATOM 645 C CA . GLU A 1 79 ? -0.170 3.630 12.921 1.00 98.31 79 GLU A CA 1
ATOM 646 C C . GLU A 1 79 ? -1.249 4.639 12.499 1.00 98.31 79 GLU A C 1
ATOM 648 O O . GLU A 1 79 ? -2.314 4.727 13.118 1.00 98.31 79 GLU A O 1
ATOM 653 N N . ILE A 1 80 ? -1.018 5.382 11.412 1.00 98.38 80 ILE A N 1
ATOM 654 C CA . ILE A 1 80 ? -2.012 6.315 10.864 1.00 98.38 80 ILE A CA 1
ATOM 655 C C . ILE A 1 80 ? -3.251 5.548 10.387 1.00 98.38 80 ILE A C 1
ATOM 657 O O . ILE A 1 80 ? -4.375 5.918 10.733 1.00 98.38 80 ILE A O 1
ATOM 661 N N . LEU A 1 81 ? -3.060 4.474 9.617 1.00 98.50 81 LEU A N 1
ATOM 662 C CA . LEU A 1 81 ? -4.149 3.665 9.070 1.00 98.50 81 LEU A CA 1
ATOM 663 C C . LEU A 1 81 ? -4.906 2.882 10.147 1.00 98.50 81 LEU A C 1
ATOM 665 O O . LEU A 1 81 ? -6.082 2.596 9.952 1.00 98.50 81 LEU A O 1
ATOM 669 N N . SER A 1 82 ? -4.308 2.602 11.307 1.00 98.56 82 SER A N 1
ATOM 670 C CA . SER A 1 82 ? -5.010 1.998 12.452 1.00 98.56 82 SER A CA 1
ATOM 671 C C . SER A 1 82 ? -6.110 2.905 13.023 1.00 98.56 82 SER A C 1
ATOM 673 O O . SER A 1 82 ? -7.011 2.437 13.715 1.00 98.56 82 SER A O 1
ATOM 675 N N . ASN A 1 83 ? -6.085 4.192 12.665 1.00 98.31 83 ASN A N 1
ATOM 676 C CA . ASN A 1 83 ? -7.099 5.189 12.993 1.00 98.31 83 ASN A CA 1
ATOM 677 C C . ASN A 1 83 ? -7.961 5.586 11.772 1.00 98.31 83 ASN A C 1
ATOM 679 O O . ASN A 1 83 ? -8.599 6.641 11.789 1.00 98.31 83 ASN A O 1
ATOM 683 N N . ASP A 1 84 ? -7.974 4.779 10.701 1.00 98.62 84 ASP A N 1
ATOM 684 C CA . ASP A 1 84 ? -8.769 5.046 9.494 1.00 98.62 84 ASP A CA 1
ATOM 685 C C . ASP A 1 84 ? -10.277 5.110 9.798 1.00 98.62 84 ASP A C 1
ATOM 687 O O . ASP A 1 84 ? -10.812 4.363 10.621 1.00 98.62 84 ASP A O 1
ATOM 691 N N . GLU A 1 85 ? -10.991 5.979 9.081 1.00 97.81 85 GLU A N 1
ATOM 692 C CA . GLU A 1 85 ? -12.447 6.137 9.195 1.00 97.81 85 GLU A CA 1
ATOM 693 C C . GLU A 1 85 ? -13.216 4.847 8.853 1.00 97.81 85 GLU A C 1
ATOM 695 O O . GLU A 1 85 ? -14.316 4.600 9.357 1.00 97.81 85 GLU A O 1
ATOM 700 N N . VAL A 1 86 ? -12.644 4.006 7.986 1.00 98.38 86 VAL A N 1
ATOM 701 C CA . VAL A 1 86 ? -13.209 2.717 7.616 1.00 98.38 86 VAL A CA 1
ATOM 702 C C . VAL A 1 86 ? -12.707 1.677 8.609 1.00 98.38 86 VAL A C 1
ATOM 704 O O . VAL A 1 86 ? -11.585 1.190 8.506 1.00 98.38 86 VAL A O 1
ATOM 707 N N . GLY A 1 87 ? -13.582 1.242 9.519 1.00 98.44 87 GLY A N 1
ATOM 708 C CA . GLY A 1 87 ? -13.215 0.310 10.596 1.00 98.44 87 GLY A CA 1
ATOM 709 C C . GLY A 1 87 ? -12.539 -0.994 10.141 1.00 98.44 87 GLY A C 1
ATOM 710 O O . GLY A 1 87 ? -11.728 -1.551 10.873 1.00 98.44 87 GLY A O 1
ATOM 711 N N . LYS A 1 88 ? -12.811 -1.474 8.916 1.00 98.44 88 LYS A N 1
ATOM 712 C CA . LYS A 1 88 ? -12.117 -2.644 8.345 1.00 98.44 88 LYS A CA 1
ATOM 713 C C . LYS A 1 88 ? -10.634 -2.365 8.048 1.00 98.44 88 LYS A C 1
ATOM 715 O O . LYS A 1 88 ? -9.821 -3.274 8.184 1.00 98.44 88 LYS A O 1
ATOM 720 N N . ILE A 1 89 ? -10.300 -1.150 7.617 1.00 98.69 89 ILE A N 1
ATOM 721 C CA . ILE A 1 89 ? -8.923 -0.718 7.342 1.00 98.69 89 ILE A CA 1
ATOM 722 C C . ILE A 1 89 ? -8.192 -0.526 8.6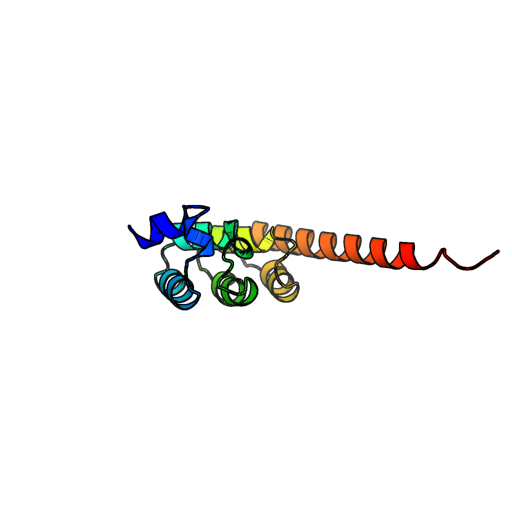64 1.00 98.69 89 ILE A C 1
ATOM 724 O O . ILE A 1 89 ? -7.143 -1.130 8.850 1.00 98.69 89 ILE A O 1
ATOM 728 N N . ALA A 1 90 ? -8.811 0.196 9.603 1.00 98.75 90 ALA A N 1
ATOM 729 C CA . ALA A 1 90 ? -8.294 0.392 10.955 1.00 98.75 90 ALA A CA 1
ATOM 730 C C . ALA A 1 90 ? -7.912 -0.929 11.636 1.00 98.75 90 ALA A C 1
ATOM 732 O O . ALA A 1 90 ? -6.771 -1.116 12.053 1.00 98.75 90 ALA A O 1
ATOM 733 N N . ALA A 1 91 ? -8.842 -1.889 11.664 1.00 98.62 91 ALA A N 1
ATOM 734 C CA . ALA A 1 91 ? -8.589 -3.200 12.253 1.00 98.62 91 ALA A CA 1
ATOM 735 C C . ALA A 1 91 ? -7.482 -3.978 11.525 1.00 98.62 91 ALA A C 1
ATOM 737 O O . ALA A 1 91 ? -6.706 -4.679 12.167 1.00 98.62 91 ALA A O 1
ATOM 738 N N . LYS A 1 92 ? -7.403 -3.868 10.191 1.00 98.75 92 LYS A N 1
ATOM 739 C CA . LYS A 1 92 ? -6.368 -4.550 9.410 1.00 98.75 92 LYS A CA 1
ATOM 740 C C . LYS A 1 92 ? -4.985 -3.950 9.677 1.00 98.75 92 LYS A C 1
ATOM 742 O O . LYS A 1 92 ? -4.072 -4.718 9.934 1.00 98.75 92 LYS A O 1
ATOM 747 N N . ALA A 1 93 ? -4.851 -2.626 9.679 1.00 98.56 93 ALA A N 1
ATOM 748 C CA . ALA A 1 93 ? -3.581 -1.953 9.945 1.00 98.56 93 ALA A CA 1
ATOM 749 C C . ALA A 1 93 ? -3.065 -2.234 11.362 1.00 98.56 93 ALA A C 1
ATOM 751 O O . ALA A 1 93 ? -1.890 -2.538 11.524 1.00 98.56 93 ALA A O 1
ATOM 752 N N . ALA A 1 94 ? -3.950 -2.201 12.367 1.00 98.56 94 ALA A N 1
ATOM 753 C CA . ALA A 1 94 ? -3.594 -2.548 13.743 1.00 98.56 94 ALA A CA 1
ATOM 754 C C . ALA A 1 94 ? -3.083 -3.993 13.854 1.00 98.56 94 ALA A C 1
ATOM 756 O O . ALA A 1 94 ? -2.051 -4.233 14.464 1.00 98.56 94 ALA A O 1
ATOM 757 N N . TYR A 1 95 ? -3.774 -4.938 13.210 1.00 98.44 95 TYR A N 1
ATOM 758 C CA . TYR A 1 95 ? -3.352 -6.337 13.178 1.00 98.44 95 TYR A CA 1
ATOM 759 C C . TYR A 1 95 ? -2.001 -6.531 12.474 1.00 98.44 95 TYR A C 1
ATOM 761 O O . TYR A 1 95 ? -1.164 -7.295 12.946 1.00 98.44 95 TYR A O 1
ATOM 769 N N . THR A 1 96 ? -1.781 -5.858 11.342 1.00 98.44 96 THR A N 1
ATOM 770 C CA . THR A 1 96 ? -0.503 -5.924 10.621 1.00 98.44 96 THR A CA 1
ATOM 771 C C . THR A 1 96 ? 0.631 -5.361 11.474 1.00 98.44 96 THR A C 1
ATOM 773 O O . THR A 1 96 ? 1.676 -5.993 11.552 1.00 98.44 96 THR A O 1
ATOM 776 N N . LEU A 1 97 ? 0.413 -4.227 12.151 1.00 97.62 97 LEU A N 1
ATOM 777 C CA . LEU A 1 97 ? 1.397 -3.625 13.055 1.00 97.62 97 LEU A CA 1
ATOM 778 C C . LEU A 1 97 ? 1.755 -4.566 14.214 1.00 97.62 97 LEU A C 1
ATOM 780 O O . LEU A 1 97 ? 2.932 -4.832 14.419 1.00 97.62 97 LEU A O 1
ATOM 784 N N . GLU A 1 98 ? 0.751 -5.132 14.892 1.00 96.88 98 GLU A N 1
ATOM 785 C CA . GLU A 1 98 ? 0.946 -6.121 15.965 1.00 96.88 98 GLU A CA 1
ATOM 786 C C . GLU A 1 98 ? 1.715 -7.351 15.465 1.00 96.88 98 GLU A C 1
ATOM 788 O O . GLU A 1 98 ? 2.582 -7.865 16.158 1.00 96.88 98 GLU A O 1
ATOM 793 N N . SER A 1 99 ? 1.442 -7.809 14.238 1.00 96.31 99 SER A N 1
ATOM 794 C CA . SER A 1 99 ? 2.156 -8.956 13.663 1.00 96.31 99 SER A CA 1
ATOM 795 C C . SER A 1 99 ? 3.641 -8.657 13.434 1.00 96.31 99 SER A C 1
ATOM 797 O O . SER A 1 99 ? 4.463 -9.527 13.681 1.00 96.31 99 SER A O 1
ATOM 799 N N . ILE A 1 100 ? 3.987 -7.443 12.988 1.00 94.94 100 ILE A N 1
ATOM 800 C CA . ILE A 1 100 ? 5.392 -7.035 12.814 1.00 94.94 100 ILE A CA 1
ATOM 801 C C . ILE A 1 100 ? 6.097 -6.946 14.173 1.00 94.94 100 ILE A C 1
ATOM 803 O O . ILE A 1 100 ? 7.234 -7.377 14.296 1.00 94.94 100 ILE A O 1
ATOM 807 N N . GLU A 1 101 ? 5.434 -6.387 15.188 1.00 91.88 101 GLU A N 1
ATOM 808 C CA . GLU A 1 101 ? 5.997 -6.274 16.541 1.00 91.88 101 GLU A CA 1
ATOM 809 C C . GLU A 1 101 ? 6.252 -7.650 17.171 1.00 91.88 101 GLU A C 1
ATOM 811 O O . GLU A 1 101 ? 7.311 -7.862 17.747 1.00 91.88 101 GLU A O 1
ATOM 816 N N . LEU A 1 102 ? 5.333 -8.606 16.995 1.00 91.88 102 LEU A N 1
ATOM 817 C CA . LEU A 1 102 ? 5.530 -9.980 17.466 1.00 91.88 102 LEU A CA 1
ATOM 818 C C . LEU A 1 102 ? 6.698 -10.688 16.765 1.00 91.88 102 LEU A C 1
ATOM 820 O O . LEU A 1 102 ? 7.429 -11.422 17.418 1.00 91.88 102 LEU A O 1
ATOM 824 N N . GLU A 1 103 ? 6.865 -10.484 15.455 1.00 86.81 103 GLU A N 1
ATOM 825 C CA . GLU A 1 103 ? 8.002 -11.040 14.704 1.00 86.81 103 GLU A CA 1
ATOM 826 C C . GLU A 1 103 ? 9.338 -10.436 15.187 1.00 86.81 103 GLU A C 1
ATOM 828 O O . GLU A 1 103 ? 10.315 -11.161 15.339 1.00 86.81 103 GLU A O 1
ATOM 833 N N . GLU A 1 104 ? 9.376 -9.135 15.494 1.00 84.50 104 GLU A N 1
ATOM 834 C CA . GLU A 1 104 ? 10.575 -8.475 16.034 1.00 84.50 104 GLU A CA 1
ATOM 835 C C . GLU A 1 104 ? 10.921 -8.931 17.462 1.00 84.50 104 GLU A C 1
ATOM 837 O O . GLU A 1 104 ? 12.096 -9.134 17.762 1.00 84.50 104 GLU A O 1
ATOM 842 N N . ASP A 1 105 ? 9.920 -9.132 18.327 1.00 81.31 105 ASP A N 1
ATOM 843 C CA . ASP A 1 105 ? 10.130 -9.639 19.690 1.00 81.31 105 ASP A CA 1
ATOM 844 C C . ASP A 1 105 ? 10.686 -11.083 19.680 1.00 81.31 105 ASP A C 1
ATOM 846 O O . ASP A 1 105 ? 11.531 -11.429 20.506 1.00 81.31 105 ASP A O 1
ATOM 850 N N . GLU A 1 106 ? 10.244 -11.932 18.738 1.00 76.12 106 GLU A N 1
ATOM 851 C CA . GLU A 1 106 ? 10.762 -13.303 18.573 1.00 76.12 106 GLU A CA 1
ATOM 852 C C . GLU A 1 106 ? 12.229 -13.323 18.103 1.00 76.12 106 GLU A C 1
ATOM 854 O O . GLU A 1 106 ? 13.010 -14.153 18.576 1.00 76.12 106 GLU A O 1
ATOM 859 N N . ASP A 1 107 ? 12.616 -12.401 17.217 1.00 72.81 107 ASP A N 1
ATOM 860 C CA . ASP A 1 107 ? 13.995 -12.277 16.729 1.00 72.81 107 ASP A CA 1
ATOM 861 C C . ASP A 1 107 ? 14.962 -11.772 17.829 1.00 72.81 107 ASP A C 1
ATOM 863 O O . ASP A 1 107 ? 16.130 -12.167 17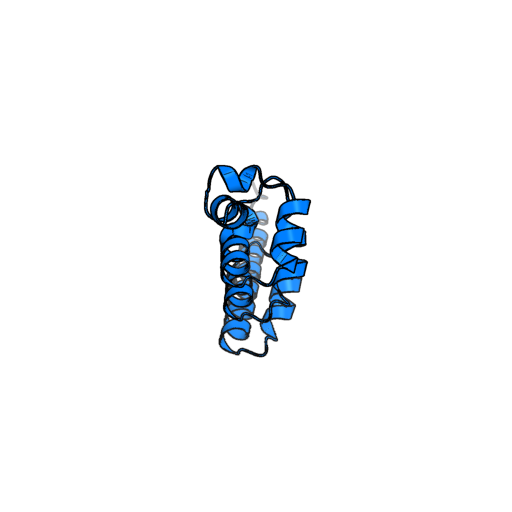.855 1.00 72.81 107 ASP A O 1
ATOM 867 N N . GLU A 1 108 ? 14.504 -10.926 18.765 1.00 62.91 108 GLU A N 1
ATOM 868 C CA . GLU A 1 108 ? 15.331 -10.423 19.879 1.00 62.91 108 GLU A CA 1
ATOM 869 C C . GLU A 1 108 ? 15.633 -11.495 20.947 1.00 62.91 108 GLU A C 1
ATOM 871 O O . GLU A 1 108 ? 16.702 -11.468 21.569 1.00 62.91 108 GLU A O 1
ATOM 876 N N . ASP A 1 109 ? 14.727 -12.455 21.146 1.00 61.25 109 ASP A N 1
ATOM 877 C CA . ASP A 1 109 ? 14.888 -13.534 22.128 1.00 61.25 109 ASP A CA 1
ATOM 878 C C . ASP A 1 109 ? 15.854 -14.646 21.651 1.00 61.25 109 ASP A C 1
ATOM 880 O O . ASP A 1 109 ? 16.451 -15.342 22.480 1.00 61.25 109 ASP A O 1
ATOM 884 N N . GLU A 1 110 ? 16.065 -14.812 20.337 1.00 57.12 110 GLU A N 1
ATOM 885 C CA . GLU A 1 110 ? 16.927 -15.868 19.768 1.00 57.12 110 GLU A CA 1
ATOM 886 C C . GLU A 1 110 ? 18.439 -15.535 19.859 1.00 57.12 110 GLU A C 1
ATOM 888 O O . GLU A 1 110 ? 19.283 -16.434 19.920 1.00 57.12 110 GLU A O 1
ATOM 893 N N . ASP A 1 111 ? 18.800 -14.251 19.979 1.00 59.00 111 ASP A N 1
ATOM 894 C CA . ASP A 1 111 ? 20.193 -13.771 20.056 1.00 59.00 111 ASP A CA 1
ATOM 895 C C . ASP A 1 111 ? 20.839 -13.909 21.460 1.00 59.00 111 ASP A C 1
ATOM 897 O O . ASP A 1 111 ? 22.030 -13.622 21.636 1.00 59.00 111 ASP A O 1
ATOM 901 N N . LEU A 1 112 ? 20.097 -14.373 22.477 1.00 58.47 112 LEU A N 1
ATOM 902 C CA . LEU A 1 112 ? 20.563 -14.460 23.873 1.00 58.47 112 LEU A CA 1
ATOM 903 C C . LEU A 1 112 ? 21.079 -15.846 24.318 1.00 58.47 112 LEU A C 1
ATOM 905 O O . LEU A 1 112 ? 21.535 -15.974 25.456 1.00 58.47 112 LEU A O 1
ATOM 909 N N . GLU A 1 113 ? 21.084 -16.873 23.457 1.00 59.78 113 GLU A N 1
ATOM 910 C CA . GLU A 1 113 ? 21.491 -18.249 23.826 1.00 59.78 113 GLU A CA 1
ATOM 911 C C . GLU A 1 113 ? 22.873 -18.709 23.294 1.00 59.78 113 GLU A C 1
ATOM 913 O O . GLU A 1 113 ? 23.081 -19.898 23.049 1.00 59.78 113 GLU A O 1
ATOM 918 N N . LEU A 1 114 ? 23.866 -17.820 23.139 1.00 61.53 114 LEU A N 1
ATOM 919 C CA . LEU A 1 114 ? 25.229 -18.216 22.722 1.00 61.53 114 LEU A CA 1
ATOM 920 C C . LEU A 1 114 ? 26.363 -17.714 23.631 1.00 61.53 114 LEU A C 1
ATOM 922 O O . LEU A 1 114 ? 27.377 -17.230 23.139 1.00 61.53 114 LEU A O 1
ATOM 926 N N . GLU A 1 115 ? 26.263 -17.913 24.944 1.00 63.69 115 GLU A N 1
ATOM 927 C CA . GLU A 1 115 ? 27.449 -18.053 25.804 1.00 63.69 115 GLU A CA 1
ATOM 928 C C . GLU A 1 115 ? 27.180 -19.115 26.878 1.00 63.69 115 GLU A C 1
ATOM 930 O O . GLU A 1 115 ? 26.389 -18.881 27.783 1.00 63.69 115 GLU A O 1
ATOM 935 N N . ASP A 1 116 ? 27.784 -20.301 26.722 1.00 57.81 116 ASP A N 1
ATOM 936 C CA . ASP A 1 116 ? 28.486 -21.056 27.780 1.00 57.81 116 ASP A CA 1
ATOM 937 C C . ASP A 1 116 ? 28.797 -22.497 27.306 1.00 57.81 116 ASP A C 1
ATOM 939 O O . ASP A 1 116 ? 27.939 -23.379 27.359 1.00 57.81 116 ASP A O 1
ATOM 943 N N . ASP A 1 117 ? 30.020 -22.709 26.788 1.00 53.81 117 ASP A N 1
ATOM 944 C CA . ASP A 1 117 ? 30.969 -23.795 27.158 1.00 53.81 117 ASP A CA 1
ATOM 945 C C . ASP A 1 117 ? 32.219 -23.839 26.244 1.00 53.81 117 ASP A C 1
ATOM 947 O O . ASP A 1 117 ? 32.100 -24.101 25.021 1.00 53.81 117 ASP A O 1
#

Foldseek 3Di:
DVLLVLLVDLVSQCVQAPVSLVVQLVVLPVSSLLSCLLCLVSNNNDHSQVSLVSQCPRPDVSSVQSLLQDLPHDLVSLVVQLPDPPPVSVVSSVVSSVVNVVVVVVVVVVVPPPDDD

Radius of gyration: 16.98 Å; Cα contacts (8 Å, |Δi|>4): 131; chains: 1; bounding box: 44×36×50 Å

Sequence (117 aa):
EVLRNLVSNRKARKMIPENSLLRLIKTEDYEILETVADNLHSFSMCDPDILAEKLYRSENPRVRYSLAEDQLVDKRILEILSNDEVGKIAAKAAYTLESIELEEDEDEDEDLELEDD

pLDDT: mean 90.27, std 11.37, range [53.81, 98.75]

Mean predicted aligned error: 5.69 Å